Protein AF-A0A964Z7V0-F1 (afdb_monomer)

Foldseek 3Di:
DDDDDDDDDDDDDDPDDPPPDPPDPPDPFAWKDFPQWIWGQDPVRKIWIDGPVCCVVVVDTQIWHFDDDDPAWTWTARPVQQKIWIDGAFFIWIDRHPPGDTDTDGTIHTDDPPPPD

Structure (mmCIF, N/CA/C/O backbone):
data_AF-A0A964Z7V0-F1
#
_entry.id   AF-A0A964Z7V0-F1
#
loop_
_atom_site.group_PDB
_atom_site.id
_atom_site.type_symbol
_atom_site.label_atom_id
_atom_site.label_alt_id
_atom_site.label_comp_id
_atom_site.label_asym_id
_atom_site.label_entity_id
_atom_site.label_seq_id
_atom_site.pdbx_PDB_ins_code
_atom_site.Cartn_x
_atom_site.Cartn_y
_atom_site.Cartn_z
_atom_site.occupancy
_atom_site.B_iso_or_equiv
_atom_site.auth_seq_id
_atom_site.auth_comp_id
_atom_site.auth_asym_id
_atom_site.auth_atom_id
_atom_site.pdbx_PDB_model_num
ATOM 1 N N . MET A 1 1 ? -46.891 61.632 22.946 1.00 37.62 1 MET A N 1
ATOM 2 C CA . MET A 1 1 ? -46.901 60.562 21.916 1.00 37.62 1 MET A CA 1
ATOM 3 C C . MET A 1 1 ? -45.714 59.654 22.207 1.00 37.62 1 MET A C 1
ATOM 5 O O . MET A 1 1 ? -44.622 60.183 22.300 1.00 37.62 1 MET A O 1
ATOM 9 N N . ARG A 1 2 ? -45.959 58.442 22.738 1.00 44.91 2 ARG A N 1
ATOM 10 C CA . ARG A 1 2 ? -45.829 57.127 22.048 1.00 44.91 2 ARG A CA 1
ATOM 11 C C . ARG A 1 2 ? -44.360 56.858 21.645 1.00 44.91 2 ARG A C 1
ATOM 13 O O . ARG A 1 2 ? -43.813 57.664 20.919 1.00 44.91 2 ARG A O 1
ATOM 20 N N . LEU A 1 3 ? -43.668 55.792 22.053 1.00 41.31 3 LEU A N 1
ATOM 21 C CA . LEU A 1 3 ? -44.090 54.397 22.183 1.00 41.31 3 LEU A CA 1
ATOM 22 C C . LEU A 1 3 ? -43.063 53.615 23.040 1.00 41.31 3 LEU A C 1
ATOM 24 O O . LEU A 1 3 ? -41.860 53.816 22.901 1.00 41.31 3 LEU A O 1
ATOM 28 N N . VAL A 1 4 ? -43.555 52.703 23.879 1.00 54.09 4 VAL A N 1
ATOM 29 C CA . VAL A 1 4 ? -42.812 51.584 24.485 1.00 54.09 4 VAL A CA 1
ATOM 30 C C . VAL A 1 4 ? -42.617 50.507 23.419 1.00 54.09 4 VAL A C 1
ATOM 32 O O . VAL A 1 4 ? -43.605 50.166 22.774 1.00 54.09 4 VAL A O 1
ATOM 35 N N . VAL A 1 5 ? -41.423 49.916 23.284 1.00 48.72 5 VAL A N 1
ATOM 36 C CA . VAL A 1 5 ? -41.285 48.547 22.750 1.00 48.72 5 VAL A CA 1
ATOM 37 C C . VAL A 1 5 ? -40.170 47.805 23.489 1.00 48.72 5 VAL A C 1
ATOM 39 O O . VAL A 1 5 ? -38.985 48.060 23.294 1.00 48.72 5 VAL A O 1
ATOM 42 N N . CYS A 1 6 ? -40.593 46.870 24.339 1.00 50.72 6 CYS A N 1
ATOM 43 C CA . CYS A 1 6 ? -39.800 45.746 24.819 1.00 50.72 6 CYS A CA 1
ATOM 44 C C . CYS A 1 6 ? -39.440 44.836 23.640 1.00 50.72 6 CYS A C 1
ATOM 46 O O . CYS A 1 6 ? -40.332 44.456 22.881 1.00 50.72 6 CYS A O 1
ATOM 48 N N . VAL A 1 7 ? -38.187 44.394 23.540 1.00 50.16 7 VAL A N 1
ATOM 49 C CA . VAL A 1 7 ? -37.858 43.200 22.753 1.00 50.16 7 VAL A CA 1
ATOM 50 C C . VAL A 1 7 ? -37.314 42.146 23.702 1.00 50.16 7 VAL A C 1
ATOM 52 O O . VAL A 1 7 ? -36.265 42.298 24.322 1.0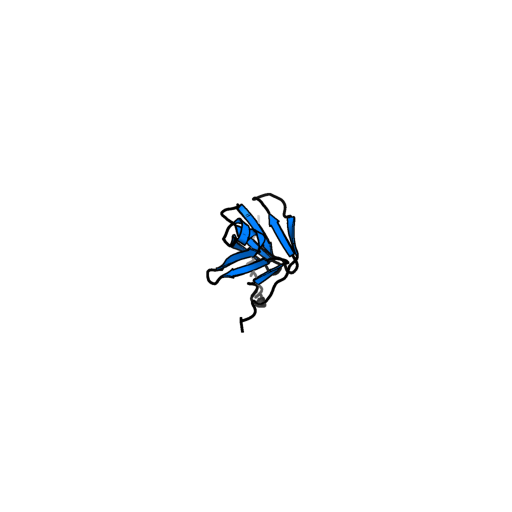0 50.16 7 VAL A O 1
ATOM 55 N N . VAL A 1 8 ? -38.128 41.107 23.841 1.00 49.44 8 VAL A N 1
ATOM 56 C CA . VAL A 1 8 ? -37.898 39.881 24.597 1.00 49.44 8 VAL A CA 1
ATOM 57 C C . VAL A 1 8 ? -36.748 39.115 23.945 1.00 49.44 8 VAL A C 1
ATOM 59 O O . VAL A 1 8 ? -36.803 38.803 22.757 1.00 49.44 8 VAL A O 1
ATOM 62 N N . ALA A 1 9 ? -35.713 38.799 24.720 1.00 52.09 9 ALA A N 1
ATOM 63 C CA . ALA A 1 9 ? -34.663 37.884 24.297 1.00 52.09 9 ALA A CA 1
ATOM 64 C C . ALA A 1 9 ? -35.226 36.453 24.273 1.00 52.09 9 ALA A C 1
ATOM 66 O O . ALA A 1 9 ? -35.518 35.875 25.320 1.00 52.09 9 ALA A O 1
ATOM 67 N N . LEU A 1 10 ? -35.404 35.886 23.077 1.00 48.34 10 LEU A N 1
ATOM 68 C CA . LEU A 1 10 ? -35.761 34.480 22.905 1.00 48.34 10 LEU A CA 1
ATOM 69 C C . LEU A 1 10 ? -34.481 33.635 23.007 1.00 48.34 10 LEU A C 1
ATOM 71 O O . LEU A 1 10 ? -33.663 33.615 22.089 1.00 48.34 10 LEU A O 1
ATOM 75 N N . ALA A 1 11 ? -34.293 32.947 24.131 1.00 53.62 11 ALA A N 1
ATOM 76 C CA . ALA A 1 11 ? -33.251 31.938 24.269 1.00 53.62 11 ALA A CA 1
ATOM 77 C C . ALA A 1 11 ? -33.695 30.650 23.551 1.00 53.62 11 ALA A C 1
ATOM 79 O O . ALA A 1 11 ? -34.560 29.923 24.036 1.00 53.62 11 ALA A O 1
ATOM 80 N N . LEU A 1 12 ? -33.113 30.370 22.383 1.00 52.34 12 LEU A N 1
ATOM 81 C CA . LEU A 1 12 ? -33.229 29.075 21.709 1.00 52.34 12 LEU A CA 1
ATOM 82 C C . LEU A 1 12 ? -32.349 28.055 22.443 1.00 52.34 12 LEU A C 1
ATOM 84 O O . LEU A 1 12 ? -31.127 28.062 22.307 1.00 52.34 12 LEU A O 1
ATOM 88 N N . ALA A 1 13 ? -32.968 27.174 23.227 1.00 57.44 13 ALA A N 1
ATOM 89 C CA . ALA A 1 13 ? -32.300 2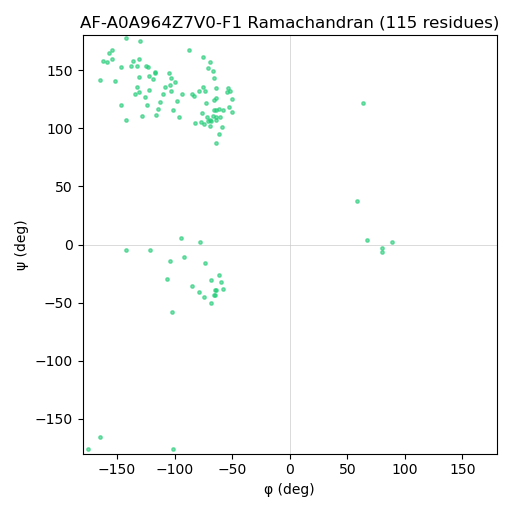5.994 23.762 1.00 57.44 13 ALA A CA 1
ATOM 90 C C . ALA A 1 13 ? -32.053 25.000 22.614 1.00 57.44 13 ALA A C 1
ATOM 92 O O . ALA A 1 13 ? -32.982 24.367 22.113 1.00 57.44 13 ALA A O 1
ATOM 93 N N . ALA A 1 14 ? -30.800 24.881 22.173 1.00 57.09 14 ALA A N 1
ATOM 94 C CA . ALA A 1 14 ? -30.393 23.851 21.228 1.00 57.09 14 ALA A CA 1
ATOM 95 C C . ALA A 1 14 ? -30.447 22.481 21.924 1.00 57.09 14 ALA A C 1
ATOM 97 O O . ALA A 1 14 ? -29.619 22.169 22.779 1.00 57.09 14 ALA A O 1
ATOM 98 N N . VAL A 1 15 ? -31.438 21.663 21.570 1.00 57.69 15 VAL A N 1
ATOM 99 C CA . VAL A 1 15 ? -31.478 20.244 21.936 1.00 57.69 15 VAL A CA 1
ATOM 100 C C . VAL A 1 15 ? -30.357 19.555 21.164 1.00 57.69 15 VAL A C 1
ATOM 102 O O . VAL A 1 15 ? -30.453 19.394 19.950 1.00 57.69 15 VAL A O 1
ATOM 105 N N . VAL A 1 16 ? -29.269 19.193 21.845 1.00 62.56 16 VAL A N 1
ATOM 106 C CA . VAL A 1 16 ? -28.186 18.407 21.242 1.00 62.56 16 VAL A CA 1
ATOM 107 C C . VAL A 1 16 ? -28.663 16.954 21.156 1.00 62.56 16 VAL A C 1
ATOM 109 O O . VAL A 1 16 ? -28.866 16.332 22.201 1.00 62.56 16 VAL A O 1
ATOM 112 N N . PRO A 1 17 ? -28.872 16.383 19.957 1.00 62.19 17 PRO A N 1
ATOM 113 C CA . PRO A 1 17 ? -29.213 14.974 19.835 1.00 62.19 17 PRO A CA 1
ATOM 114 C C . PRO A 1 17 ? -28.041 14.125 20.340 1.00 62.19 17 PRO A C 1
ATOM 116 O O . PRO A 1 17 ? -26.952 14.140 19.757 1.00 62.19 17 PRO A O 1
ATOM 119 N N . MET A 1 18 ? -28.274 13.374 21.422 1.00 55.41 18 MET A N 1
ATOM 120 C CA . MET A 1 18 ? -27.399 12.285 21.853 1.00 55.41 18 MET A CA 1
ATOM 121 C C . MET A 1 18 ? -27.368 11.233 20.743 1.00 55.41 18 MET A C 1
ATOM 123 O O . MET A 1 18 ? -28.243 10.375 20.647 1.00 55.41 18 MET A O 1
ATOM 127 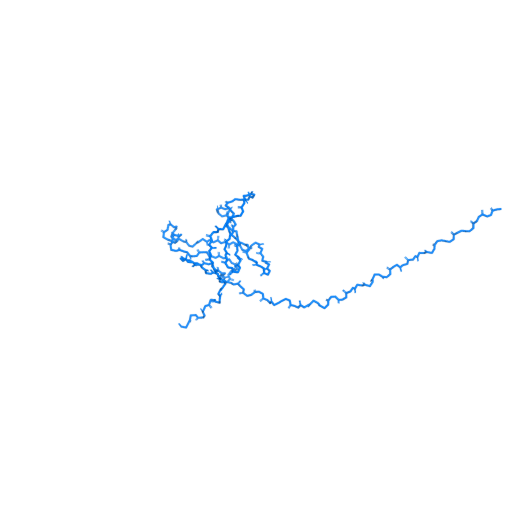N N . HIS A 1 19 ? -26.363 11.320 19.876 1.00 60.94 19 HIS A N 1
ATOM 128 C CA . HIS A 1 19 ? -26.042 10.245 18.956 1.00 60.94 19 HIS A CA 1
ATOM 129 C C . HIS A 1 19 ? -25.484 9.102 19.800 1.00 60.94 19 HIS A C 1
ATOM 131 O O . HIS A 1 19 ? -24.332 9.144 20.231 1.00 60.94 19 HIS A O 1
ATOM 137 N N . ILE A 1 20 ? -26.312 8.087 20.053 1.00 60.94 20 ILE A N 1
ATOM 138 C CA . ILE A 1 20 ? -25.832 6.760 20.435 1.00 60.94 20 ILE A CA 1
ATOM 139 C C . ILE A 1 20 ? -25.057 6.263 19.213 1.00 60.94 20 ILE A C 1
ATOM 141 O O . ILE A 1 20 ? -25.624 5.695 18.283 1.00 60.94 20 ILE A O 1
ATOM 145 N N . GLY A 1 21 ? -23.773 6.612 19.154 1.00 57.50 21 GLY A N 1
ATOM 146 C CA . GLY A 1 21 ? -22.882 6.178 18.095 1.00 57.50 21 GLY A CA 1
ATOM 147 C C . GLY A 1 21 ? -22.758 4.670 18.189 1.00 57.50 21 GLY A C 1
ATOM 148 O O . GLY A 1 21 ? -22.161 4.162 19.137 1.00 57.50 21 GLY A O 1
ATOM 149 N N . ALA A 1 22 ? -23.340 3.953 17.228 1.00 63.31 22 ALA A N 1
ATOM 150 C CA . ALA A 1 22 ? -22.973 2.570 16.997 1.00 63.31 22 ALA A CA 1
ATOM 151 C C . ALA A 1 22 ? -21.449 2.540 16.833 1.00 63.31 22 ALA A C 1
ATOM 153 O O . ALA A 1 22 ? -20.897 3.222 15.967 1.00 63.31 22 ALA A O 1
ATOM 154 N N . GLN A 1 23 ? -20.768 1.823 17.726 1.00 59.00 23 GLN A N 1
ATOM 155 C CA . GLN A 1 23 ? -19.334 1.626 17.622 1.00 59.00 23 GLN A CA 1
ATOM 156 C C . GLN A 1 23 ? -19.097 0.840 16.335 1.00 59.00 23 GLN A C 1
ATOM 158 O O . GLN A 1 23 ? -19.460 -0.332 16.237 1.00 59.00 23 GLN A O 1
ATOM 163 N N . GLU A 1 24 ? -18.564 1.521 15.324 1.00 67.00 24 GLU A N 1
ATOM 164 C CA . GLU A 1 24 ? -18.171 0.886 14.074 1.00 67.00 24 GLU A CA 1
ATOM 165 C C . GLU A 1 24 ? -17.231 -0.281 14.392 1.00 67.00 24 GLU A C 1
ATOM 167 O O . GLU A 1 24 ? -16.344 -0.123 15.243 1.00 67.00 24 GLU A O 1
ATOM 172 N N . PRO A 1 25 ? -17.427 -1.457 13.767 1.00 74.06 25 PRO A N 1
ATOM 173 C CA . PRO A 1 25 ? -16.559 -2.595 14.006 1.00 74.06 25 PRO A CA 1
ATOM 174 C C . PRO A 1 25 ? -15.111 -2.177 13.758 1.00 74.06 25 PRO A C 1
ATOM 176 O O . PRO A 1 25 ? -14.794 -1.551 12.744 1.00 74.06 25 PRO A O 1
ATOM 179 N N . THR A 1 26 ? -14.238 -2.499 14.714 1.00 82.25 26 THR A N 1
ATOM 180 C CA . THR A 1 26 ? -12.816 -2.180 14.618 1.00 82.25 26 THR A CA 1
ATOM 181 C C . THR A 1 26 ? -12.252 -2.824 13.358 1.00 82.25 26 THR A C 1
ATOM 183 O O . THR A 1 26 ? -12.226 -4.045 13.237 1.00 82.25 26 THR A O 1
ATOM 186 N N . ASP A 1 27 ? -11.802 -1.999 12.418 1.00 89.25 27 ASP A N 1
ATOM 187 C CA . ASP A 1 27 ? -11.175 -2.458 11.186 1.00 89.25 27 ASP A CA 1
ATOM 188 C C . ASP A 1 27 ? -9.830 -3.144 11.488 1.00 89.25 27 ASP A C 1
ATOM 190 O O . ASP A 1 27 ? -8.854 -2.500 11.875 1.00 89.25 27 ASP A O 1
ATOM 194 N N . THR A 1 28 ? -9.781 -4.463 11.297 1.00 92.94 28 THR A N 1
ATOM 195 C CA . THR A 1 28 ? -8.613 -5.318 11.566 1.00 92.94 28 THR A CA 1
ATOM 196 C C . THR A 1 28 ? -7.731 -5.556 10.336 1.00 92.94 28 THR A C 1
ATOM 198 O O . THR A 1 28 ? -6.761 -6.321 10.403 1.00 92.94 28 THR A O 1
ATOM 201 N N . ARG A 1 29 ? -8.018 -4.896 9.204 1.00 95.75 29 ARG A N 1
ATOM 202 C CA . ARG A 1 29 ? -7.275 -5.083 7.952 1.00 95.75 29 ARG A CA 1
ATOM 203 C C . ARG A 1 29 ? -5.808 -4.696 8.120 1.00 95.75 29 ARG A C 1
ATOM 205 O O . ARG A 1 29 ? -5.464 -3.536 8.386 1.00 95.75 29 ARG A O 1
ATOM 212 N N . SER A 1 30 ? -4.956 -5.701 7.951 1.00 96.81 30 SER A N 1
ATOM 213 C CA . SER A 1 30 ? -3.505 -5.640 8.162 1.00 96.81 30 SER A CA 1
ATOM 214 C C . SER A 1 30 ? -2.708 -6.452 7.135 1.00 96.81 30 SER A C 1
ATOM 216 O O . SER A 1 30 ? -1.481 -6.381 7.141 1.00 96.81 30 SER A O 1
ATOM 218 N N . TYR A 1 31 ? -3.378 -7.187 6.241 1.00 96.94 31 TYR A N 1
ATOM 219 C CA . TYR A 1 31 ? -2.740 -8.024 5.229 1.00 96.94 31 TYR A CA 1
ATOM 220 C C . TYR A 1 31 ? -3.575 -8.048 3.940 1.00 96.94 31 TYR A C 1
ATOM 222 O O . TYR A 1 31 ? -4.747 -8.426 3.956 1.00 96.94 31 TYR A O 1
ATOM 230 N N . TRP A 1 32 ? -2.984 -7.609 2.829 1.00 97.88 32 TRP A N 1
ATOM 231 C CA . TRP A 1 32 ? -3.618 -7.533 1.511 1.00 97.88 32 TRP A CA 1
ATOM 232 C C . TRP A 1 32 ? -2.776 -8.281 0.489 1.00 97.88 32 TRP A C 1
ATOM 234 O O . TRP A 1 32 ? -1.583 -8.019 0.365 1.00 97.88 32 TRP A O 1
ATOM 244 N N . VAL A 1 33 ? -3.370 -9.205 -0.254 1.00 97.00 33 VAL A N 1
ATOM 245 C CA . VAL A 1 33 ? -2.639 -10.086 -1.173 1.00 97.00 33 VAL A CA 1
ATOM 246 C C . VAL A 1 33 ? -3.069 -9.866 -2.609 1.00 97.00 33 VAL A C 1
ATOM 248 O O . VAL A 1 33 ? -4.238 -9.603 -2.874 1.00 97.00 33 VAL A O 1
ATOM 251 N N . TYR A 1 34 ? -2.141 -10.044 -3.538 1.00 96.50 34 TYR A N 1
ATOM 252 C CA . TYR A 1 34 ? -2.397 -10.037 -4.972 1.00 96.50 34 TYR A CA 1
ATOM 253 C C . TYR A 1 34 ? -1.523 -11.089 -5.663 1.00 96.50 34 TYR A C 1
ATOM 255 O O . TYR A 1 34 ? -0.744 -11.799 -5.025 1.00 96.50 34 TYR A O 1
ATOM 263 N N . GLU A 1 35 ? -1.671 -11.235 -6.975 1.00 94.19 35 GLU A N 1
ATOM 264 C CA . GLU A 1 35 ? -0.844 -12.167 -7.739 1.00 94.19 35 GLU A CA 1
ATOM 265 C C . GLU A 1 35 ? 0.628 -11.721 -7.749 1.00 94.19 35 GLU A C 1
ATOM 267 O O . GLU A 1 35 ? 0.973 -10.665 -8.273 1.00 94.19 35 GLU A O 1
ATOM 272 N N . GLY A 1 36 ? 1.506 -12.532 -7.153 1.00 92.06 36 GLY A N 1
ATOM 273 C CA . GLY A 1 36 ? 2.950 -12.278 -7.118 1.00 92.06 36 GLY A CA 1
ATOM 274 C C . GLY A 1 36 ? 3.446 -11.435 -5.938 1.00 92.06 36 GLY A C 1
ATOM 275 O O . GLY A 1 36 ? 4.653 -11.187 -5.849 1.00 92.06 36 GLY A O 1
ATOM 276 N N . GLY A 1 37 ? 2.571 -11.024 -5.012 1.00 94.62 37 GLY A N 1
ATOM 277 C CA . GLY A 1 37 ? 2.988 -10.254 -3.842 1.00 94.62 37 GLY A CA 1
ATOM 278 C C . GLY A 1 37 ? 1.897 -9.959 -2.816 1.00 94.62 37 GLY A C 1
ATOM 279 O O . GLY A 1 37 ? 0.758 -10.417 -2.907 1.00 94.62 37 GLY A O 1
ATOM 280 N N . TRP A 1 38 ? 2.271 -9.192 -1.796 1.00 95.75 38 TRP A N 1
ATOM 281 C CA . TRP A 1 38 ? 1.369 -8.769 -0.728 1.00 95.75 38 TRP A CA 1
ATOM 282 C C . TRP A 1 38 ? 1.825 -7.470 -0.064 1.00 95.75 38 TRP A C 1
ATOM 284 O O . TRP A 1 38 ? 3.001 -7.112 -0.109 1.00 95.75 38 TRP A O 1
ATOM 294 N N . PHE A 1 39 ? 0.882 -6.799 0.601 1.00 97.19 39 PHE A N 1
ATOM 295 C CA . PHE A 1 39 ? 1.105 -5.706 1.541 1.00 97.19 39 PHE A CA 1
ATOM 296 C C . PHE A 1 39 ? 0.773 -6.169 2.964 1.00 97.19 39 PHE A C 1
ATOM 298 O O . PHE A 1 39 ? -0.313 -6.701 3.192 1.00 97.19 39 PHE A O 1
ATOM 305 N N . ALA A 1 40 ? 1.668 -5.952 3.930 1.00 96.38 40 ALA A N 1
ATOM 306 C CA . ALA A 1 40 ? 1.397 -6.246 5.339 1.00 96.38 40 ALA A CA 1
ATOM 307 C C . ALA A 1 40 ? 1.759 -5.082 6.247 1.00 96.38 40 ALA A C 1
ATOM 309 O O . ALA A 1 40 ? 2.772 -4.406 6.046 1.00 96.38 40 ALA A O 1
ATOM 310 N N . LYS A 1 41 ? 0.952 -4.910 7.290 1.00 96.25 41 LYS A N 1
ATOM 311 C CA . LYS A 1 41 ? 1.233 -4.010 8.398 1.00 96.25 41 LYS A CA 1
ATOM 312 C C . LYS A 1 41 ? 2.143 -4.706 9.405 1.00 96.25 41 LYS A C 1
ATOM 314 O O . LYS A 1 41 ? 1.864 -5.806 9.870 1.00 96.25 41 LYS A O 1
ATOM 319 N N . SER A 1 42 ? 3.233 -4.045 9.752 1.00 93.69 42 SER A N 1
ATOM 320 C CA . SER A 1 42 ? 4.166 -4.463 10.792 1.00 93.69 42 SER A CA 1
ATOM 321 C C . SER A 1 42 ? 3.728 -3.941 12.165 1.00 93.69 42 SER A C 1
ATOM 323 O O . SER A 1 42 ? 2.873 -3.061 12.282 1.00 93.69 42 SER A O 1
ATOM 325 N N . LYS A 1 43 ? 4.349 -4.467 13.227 1.00 91.75 43 LYS A N 1
ATOM 326 C CA . LYS A 1 43 ? 4.092 -4.071 14.622 1.00 91.75 43 LYS A CA 1
ATOM 327 C C . LYS A 1 43 ? 4.414 -2.600 14.904 1.00 91.75 43 LYS A C 1
ATOM 329 O O . LYS A 1 43 ? 3.808 -2.011 15.789 1.00 91.75 43 LYS A O 1
ATOM 334 N N . ASP A 1 44 ? 5.334 -2.005 14.144 1.00 91.94 44 ASP A N 1
ATOM 335 C CA . ASP A 1 44 ? 5.674 -0.575 14.210 1.00 91.94 44 ASP A CA 1
ATOM 336 C C . ASP A 1 44 ? 4.644 0.327 13.501 1.00 91.94 44 ASP A C 1
ATOM 338 O O . ASP A 1 44 ? 4.835 1.537 13.420 1.00 91.94 44 ASP A O 1
ATOM 342 N N . GLY A 1 45 ? 3.567 -0.247 12.953 1.00 92.00 45 GLY A N 1
ATOM 343 C CA . GLY A 1 45 ? 2.533 0.468 12.206 1.00 92.00 45 GLY A CA 1
ATOM 344 C C . GLY A 1 45 ? 2.900 0.775 10.752 1.00 92.00 45 GLY A C 1
ATOM 345 O O . GLY A 1 45 ? 2.036 1.233 10.002 1.00 92.00 45 GLY A O 1
ATOM 346 N N . SER A 1 46 ? 4.139 0.495 10.335 1.00 94.88 46 SER A N 1
ATOM 347 C CA . SER A 1 46 ? 4.570 0.629 8.942 1.00 94.88 46 SER A CA 1
ATOM 348 C C . SER A 1 46 ? 3.948 -0.456 8.068 1.00 94.88 46 SER A C 1
ATOM 350 O O . SER A 1 46 ? 3.700 -1.570 8.528 1.00 94.88 46 SER A O 1
ATOM 352 N N . TRP A 1 47 ? 3.771 -0.157 6.786 1.00 97.69 47 TRP A N 1
ATOM 353 C CA . TRP A 1 47 ? 3.360 -1.129 5.778 1.00 97.69 47 TRP A CA 1
ATOM 354 C C . TRP A 1 47 ? 4.531 -1.523 4.889 1.00 97.69 47 TRP A C 1
ATOM 356 O O . TRP A 1 47 ? 5.410 -0.707 4.611 1.00 97.69 47 TRP A O 1
ATOM 366 N N . TYR A 1 48 ? 4.526 -2.766 4.422 1.00 95.62 48 TYR A N 1
ATOM 367 C CA . TYR A 1 48 ? 5.542 -3.282 3.516 1.00 95.62 48 TYR A CA 1
ATOM 368 C C . TYR A 1 48 ? 4.900 -4.012 2.356 1.00 95.62 48 TYR A C 1
ATOM 370 O O . TYR A 1 48 ? 4.005 -4.823 2.577 1.00 95.62 48 TYR A O 1
ATOM 378 N N . GLU A 1 49 ? 5.389 -3.750 1.150 1.00 95.25 49 GLU A N 1
ATOM 379 C CA . GLU A 1 49 ? 5.102 -4.564 -0.025 1.00 95.25 49 GLU A CA 1
ATOM 380 C C . GLU A 1 49 ? 6.253 -5.540 -0.248 1.00 95.25 49 GLU A C 1
ATOM 382 O O . GLU A 1 49 ? 7.410 -5.131 -0.416 1.00 95.25 49 GLU A O 1
ATOM 387 N N . LEU A 1 50 ? 5.922 -6.827 -0.284 1.00 92.12 50 LEU A N 1
ATOM 388 C CA . LEU A 1 50 ? 6.826 -7.868 -0.738 1.00 92.12 50 LEU A CA 1
ATOM 389 C C . LEU A 1 50 ? 6.256 -8.482 -2.011 1.00 92.12 50 LEU A C 1
ATOM 391 O O . LEU A 1 50 ? 5.192 -9.095 -1.994 1.00 92.12 50 LEU A O 1
ATOM 395 N N . ASN A 1 51 ? 6.984 -8.331 -3.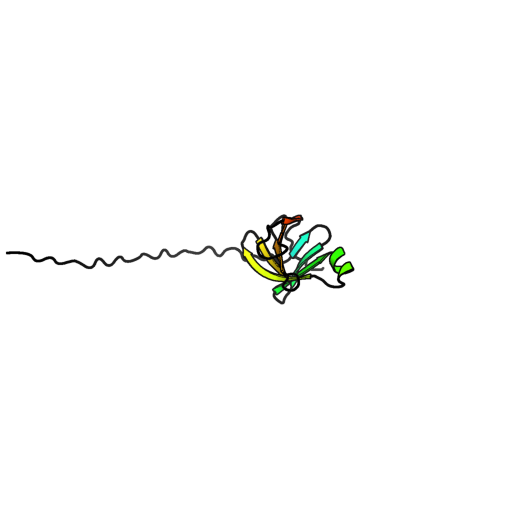111 1.00 90.12 51 ASN A N 1
ATOM 396 C CA . ASN A 1 51 ? 6.704 -9.038 -4.351 1.00 90.12 51 ASN A CA 1
ATOM 397 C C . ASN A 1 51 ? 8.018 -9.533 -4.964 1.00 90.12 51 ASN A C 1
ATOM 399 O O . ASN A 1 51 ? 9.090 -8.977 -4.699 1.00 90.12 51 ASN A O 1
ATOM 403 N N . GLU A 1 52 ? 7.943 -10.611 -5.741 1.00 80.31 52 GLU A N 1
ATOM 404 C CA . GLU A 1 52 ? 9.129 -11.296 -6.271 1.00 80.31 52 GLU A CA 1
ATOM 405 C C . GLU A 1 52 ? 10.003 -10.356 -7.117 1.00 80.31 52 GLU A C 1
ATOM 407 O O . GLU A 1 52 ? 11.231 -10.380 -7.023 1.00 80.31 52 GLU A O 1
ATOM 412 N N . LEU A 1 53 ? 9.374 -9.478 -7.902 1.00 77.31 53 LEU A N 1
ATOM 413 C CA . LEU A 1 53 ? 10.059 -8.542 -8.794 1.00 77.31 53 LEU A CA 1
ATOM 414 C C . LEU A 1 53 ? 10.827 -7.460 -8.030 1.00 77.31 53 LEU A C 1
ATOM 416 O O . LEU A 1 53 ? 12.003 -7.229 -8.303 1.00 77.31 53 LEU A O 1
ATOM 420 N N . THR A 1 54 ? 10.181 -6.797 -7.079 1.00 73.50 54 THR A N 1
ATOM 421 C CA . THR A 1 54 ? 10.739 -5.734 -6.241 1.00 73.50 54 THR A CA 1
ATOM 422 C C . THR A 1 54 ? 11.824 -6.297 -5.341 1.00 73.50 54 THR A C 1
ATOM 424 O O . THR A 1 54 ? 12.900 -5.710 -5.263 1.00 73.50 54 THR A O 1
ATOM 427 N N . TYR A 1 55 ? 11.605 -7.466 -4.731 1.00 76.50 55 TYR A N 1
ATOM 428 C CA . TYR A 1 55 ? 12.622 -8.092 -3.891 1.00 76.50 55 TYR A CA 1
ATOM 429 C C . TYR A 1 55 ? 13.858 -8.493 -4.705 1.00 76.50 55 TYR A C 1
ATOM 431 O O . TYR A 1 55 ? 14.975 -8.188 -4.300 1.00 76.50 55 TYR A O 1
ATOM 439 N N . ARG A 1 56 ? 13.685 -9.083 -5.898 1.00 70.44 56 ARG A N 1
ATOM 440 C CA . ARG A 1 56 ? 14.816 -9.404 -6.788 1.00 70.44 56 ARG A CA 1
ATOM 441 C C . ARG A 1 56 ? 15.550 -8.168 -7.303 1.00 70.44 56 ARG A C 1
ATOM 443 O O . ARG A 1 56 ? 16.769 -8.202 -7.416 1.00 70.44 56 ARG A O 1
ATOM 450 N N . LYS A 1 57 ? 14.831 -7.091 -7.637 1.00 75.94 57 LYS A N 1
ATOM 451 C CA . LYS A 1 57 ? 15.426 -5.872 -8.212 1.00 75.94 57 LYS A CA 1
ATOM 452 C C . LYS A 1 57 ? 16.096 -4.980 -7.171 1.00 75.94 57 LYS A C 1
ATOM 454 O O . LYS A 1 57 ? 17.136 -4.401 -7.458 1.00 75.94 57 LYS A O 1
ATOM 459 N N . LEU A 1 58 ? 15.482 -4.828 -5.999 1.00 75.94 58 LEU A N 1
ATOM 460 C CA . LEU A 1 58 ? 15.923 -3.878 -4.974 1.00 75.94 58 LEU A CA 1
ATOM 461 C C . LEU A 1 58 ? 16.643 -4.552 -3.803 1.00 75.94 58 LEU A C 1
ATOM 463 O O . LEU A 1 58 ? 17.236 -3.854 -2.985 1.00 75.94 58 LEU A O 1
ATOM 467 N N . GLY A 1 59 ? 16.552 -5.879 -3.670 1.00 81.81 59 GLY A N 1
ATOM 468 C CA . GLY A 1 59 ? 17.075 -6.624 -2.519 1.00 81.81 59 GLY A CA 1
ATOM 469 C C . GLY A 1 59 ? 16.347 -6.332 -1.200 1.00 81.81 59 GLY A C 1
ATOM 470 O O . GLY A 1 59 ? 16.760 -6.818 -0.150 1.00 81.81 59 GLY A O 1
ATOM 471 N N . LYS A 1 60 ? 15.283 -5.519 -1.225 1.00 86.56 60 LYS A N 1
ATOM 472 C CA . LYS A 1 60 ? 14.521 -5.089 -0.047 1.00 86.56 60 LYS A CA 1
ATOM 473 C C . LYS A 1 60 ? 13.038 -4.918 -0.378 1.00 86.56 60 LYS A C 1
ATOM 475 O O . LYS A 1 60 ? 12.680 -4.615 -1.515 1.00 86.56 60 LYS A O 1
ATOM 480 N N . ALA A 1 61 ? 12.188 -5.088 0.632 1.00 90.12 61 ALA A N 1
ATOM 481 C CA . ALA A 1 61 ? 10.770 -4.749 0.548 1.00 90.12 61 ALA A CA 1
ATOM 482 C C . ALA A 1 61 ? 10.579 -3.229 0.415 1.00 90.12 61 ALA A C 1
ATOM 484 O O . ALA A 1 61 ? 11.366 -2.444 0.955 1.00 90.12 61 ALA A O 1
ATOM 485 N N . SER A 1 62 ? 9.515 -2.807 -0.267 1.00 93.06 62 SER A N 1
ATOM 486 C CA . SER A 1 62 ? 9.123 -1.395 -0.293 1.00 93.06 62 SER A CA 1
ATOM 487 C C . SER A 1 62 ? 8.390 -1.037 0.995 1.00 93.06 62 SER A C 1
ATOM 489 O O . SER A 1 62 ? 7.493 -1.767 1.408 1.00 93.06 62 SER A O 1
ATOM 491 N N . LYS A 1 63 ? 8.767 0.077 1.631 1.00 95.19 63 LYS A N 1
ATOM 492 C CA . LYS A 1 63 ? 8.188 0.538 2.899 1.00 95.19 63 LYS A CA 1
ATOM 493 C C . LYS A 1 63 ? 7.233 1.703 2.660 1.00 95.19 63 LYS A C 1
ATOM 495 O O . LYS A 1 63 ? 7.564 2.644 1.947 1.00 95.19 63 LYS A O 1
ATOM 500 N N . PHE A 1 64 ? 6.090 1.672 3.333 1.00 97.56 64 PHE A N 1
ATOM 501 C CA . PHE A 1 64 ? 5.054 2.688 3.247 1.00 97.56 64 PHE A CA 1
ATOM 502 C C . PHE A 1 64 ? 4.577 3.113 4.637 1.00 97.56 64 PHE A C 1
ATOM 504 O O . PHE A 1 64 ? 4.611 2.343 5.601 1.00 97.56 64 PHE A O 1
ATOM 511 N N . LYS A 1 65 ? 4.085 4.346 4.730 1.00 97.56 65 LYS A N 1
ATOM 512 C CA . LYS A 1 65 ? 3.320 4.850 5.874 1.00 97.56 65 LYS A CA 1
ATOM 513 C C . LYS A 1 65 ? 1.836 4.798 5.547 1.00 97.56 65 LYS A C 1
ATOM 515 O O . LYS A 1 65 ? 1.450 5.140 4.436 1.00 97.56 65 LYS A O 1
ATOM 520 N N . GLU A 1 66 ? 1.012 4.420 6.515 1.00 97.75 66 GLU A N 1
ATOM 521 C CA . GLU A 1 66 ? -0.438 4.591 6.405 1.00 97.75 66 GLU A CA 1
ATOM 522 C C . GLU A 1 66 ? -0.772 6.077 6.564 1.00 97.75 66 GLU A C 1
ATOM 524 O O . GLU A 1 66 ? -0.402 6.682 7.571 1.00 97.75 66 GLU A O 1
ATOM 529 N N . VAL A 1 67 ? -1.429 6.673 5.568 1.00 97.44 67 VAL A N 1
ATOM 530 C CA . VAL A 1 67 ? -1.794 8.102 5.592 1.00 97.44 67 VAL A CA 1
ATOM 531 C C . VAL A 1 67 ? -3.281 8.317 5.827 1.00 97.44 67 VAL A C 1
ATOM 533 O O . VAL A 1 67 ? -3.672 9.318 6.424 1.00 97.44 67 VAL A O 1
ATOM 536 N N . LYS A 1 68 ? -4.119 7.377 5.385 1.00 96.69 68 LYS A N 1
ATOM 537 C CA . LYS A 1 68 ?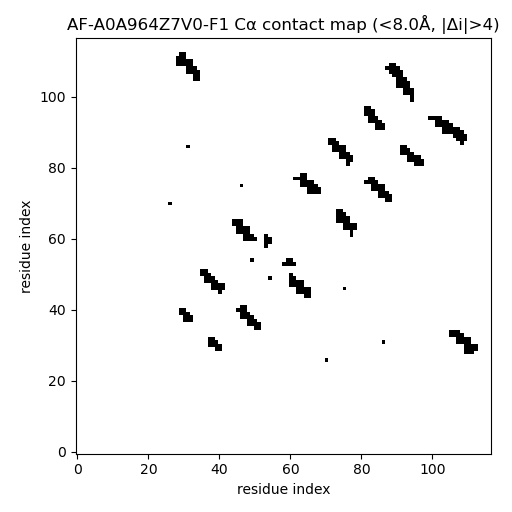 -5.567 7.446 5.558 1.00 96.69 68 LYS A CA 1
ATOM 538 C C . LYS A 1 68 ? -6.154 6.045 5.617 1.00 96.69 68 LYS A C 1
ATOM 540 O O . LYS A 1 68 ? -5.768 5.173 4.847 1.00 96.69 68 LYS A O 1
ATOM 545 N N . ARG A 1 69 ? -7.133 5.858 6.497 1.00 97.00 69 ARG A N 1
ATOM 546 C CA . ARG A 1 69 ? -7.942 4.643 6.589 1.00 97.00 69 ARG A CA 1
ATOM 547 C C . ARG A 1 69 ? -9.410 5.027 6.622 1.00 97.00 69 ARG A C 1
ATOM 549 O O . ARG A 1 69 ? -9.809 5.909 7.379 1.00 97.00 69 ARG A O 1
ATOM 556 N N . THR A 1 70 ? -10.201 4.367 5.794 1.00 96.06 70 THR A N 1
ATOM 557 C CA . THR A 1 70 ? -11.664 4.456 5.774 1.00 96.06 70 THR A CA 1
ATOM 558 C C . THR A 1 70 ? -12.232 3.044 5.781 1.00 96.06 70 THR A C 1
ATOM 560 O O . THR A 1 70 ? -11.480 2.080 5.684 1.00 96.06 70 THR A O 1
ATOM 563 N N . LYS A 1 71 ? -13.556 2.885 5.857 1.00 95.00 71 LYS A N 1
ATOM 564 C CA . LYS A 1 71 ? -14.180 1.558 5.722 1.00 95.00 71 LYS A CA 1
ATOM 565 C C . LYS A 1 71 ? -13.875 0.905 4.369 1.00 95.00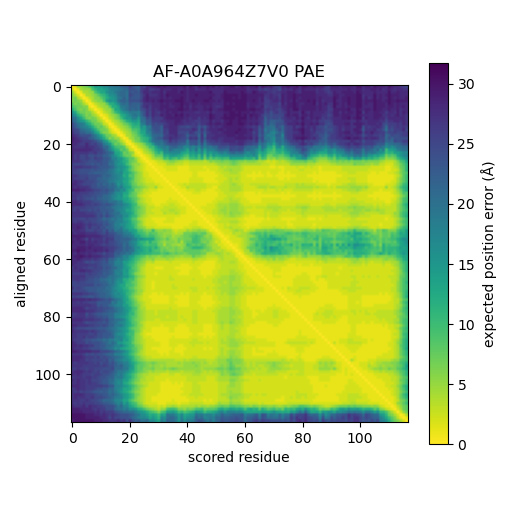 71 LYS A C 1
ATOM 567 O O . LYS A 1 71 ? -13.720 -0.305 4.283 1.00 95.00 71 LYS A O 1
ATOM 572 N N . GLU A 1 72 ? -13.736 1.716 3.328 1.00 96.88 72 GLU A N 1
ATOM 573 C CA . GLU A 1 72 ? -13.573 1.261 1.945 1.00 96.88 72 GLU A CA 1
ATOM 574 C C . GLU A 1 72 ? -12.117 0.943 1.610 1.00 96.88 72 GLU A C 1
ATOM 576 O O . GLU A 1 72 ? -11.853 -0.005 0.874 1.00 96.88 72 GLU A O 1
ATOM 581 N N . SER A 1 73 ? -11.163 1.704 2.158 1.00 97.88 73 SER A N 1
ATOM 582 C CA . SER A 1 73 ? -9.773 1.591 1.728 1.00 97.88 73 SER A CA 1
ATOM 583 C C . SER A 1 73 ? -8.731 2.007 2.762 1.00 97.88 73 SER A C 1
ATOM 585 O O . SER A 1 73 ? -9.022 2.623 3.793 1.00 97.88 73 SER A O 1
ATOM 587 N N . ILE A 1 74 ? -7.481 1.659 2.455 1.00 98.44 74 ILE A N 1
ATOM 588 C CA . ILE A 1 74 ? -6.285 2.106 3.168 1.00 98.44 74 ILE A CA 1
ATOM 589 C C . ILE A 1 74 ? -5.346 2.772 2.165 1.00 98.44 74 ILE A C 1
ATOM 591 O O . ILE A 1 74 ? -4.894 2.134 1.217 1.00 98.44 74 ILE A O 1
ATOM 595 N N . GLU A 1 75 ? -5.028 4.044 2.389 1.00 98.19 75 GLU A N 1
ATOM 596 C CA . GLU A 1 75 ? -4.034 4.780 1.614 1.00 98.19 75 GLU A CA 1
ATOM 597 C C . GLU A 1 75 ? -2.667 4.696 2.299 1.00 98.19 75 GLU A C 1
ATOM 599 O O . GLU A 1 75 ? -2.507 4.977 3.493 1.00 98.19 75 GLU A O 1
ATOM 604 N N . LEU A 1 76 ? -1.676 4.320 1.505 1.00 98.56 76 LEU A N 1
ATOM 605 C CA . LEU A 1 76 ? -0.284 4.134 1.857 1.00 98.56 76 LEU A CA 1
ATOM 606 C C . LEU A 1 76 ? 0.575 5.126 1.074 1.00 98.56 76 LEU A C 1
ATOM 608 O O . LEU A 1 76 ? 0.270 5.455 -0.072 1.00 98.56 76 LEU A O 1
ATOM 612 N N . TYR A 1 77 ? 1.679 5.569 1.664 1.00 97.56 77 TYR A N 1
ATOM 613 C CA . TYR A 1 77 ? 2.602 6.501 1.030 1.00 97.56 77 TYR A CA 1
ATOM 614 C C . TYR A 1 77 ? 4.057 6.076 1.198 1.00 97.56 77 TYR A C 1
ATOM 616 O O . TYR A 1 77 ? 4.519 5.809 2.310 1.00 97.56 77 TYR A O 1
ATOM 624 N N . ASP A 1 78 ? 4.773 6.040 0.079 1.00 95.69 78 ASP A N 1
ATOM 625 C CA . ASP A 1 78 ? 6.214 5.845 0.013 1.00 95.69 78 ASP A CA 1
ATOM 626 C C . ASP A 1 78 ? 6.906 7.211 -0.082 1.00 95.69 78 ASP A C 1
ATOM 628 O O . ASP A 1 78 ? 6.836 7.902 -1.102 1.00 95.69 78 ASP A O 1
ATOM 632 N N . GLU A 1 79 ? 7.587 7.598 0.995 1.00 94.12 79 GLU A N 1
ATOM 633 C CA . GLU A 1 79 ? 8.277 8.885 1.097 1.00 94.12 79 GLU A CA 1
ATOM 634 C C . GLU A 1 79 ? 9.493 8.989 0.163 1.00 94.12 79 GLU A C 1
ATOM 636 O O . GLU A 1 79 ? 9.824 10.090 -0.277 1.00 94.12 79 GLU A O 1
ATOM 641 N N . GLU A 1 80 ? 10.167 7.876 -0.130 1.00 91.44 80 GLU A N 1
ATOM 642 C CA . GLU A 1 80 ? 11.383 7.844 -0.951 1.00 91.44 80 GLU A CA 1
ATOM 643 C C . GLU A 1 80 ? 11.021 8.045 -2.425 1.00 91.44 80 GLU A C 1
ATOM 645 O O . GLU A 1 80 ? 11.620 8.872 -3.112 1.00 91.44 80 GLU A O 1
ATOM 650 N N . ARG A 1 81 ? 9.980 7.345 -2.892 1.00 92.31 81 ARG A N 1
ATOM 651 C CA . ARG A 1 81 ? 9.531 7.385 -4.294 1.00 92.31 81 ARG A CA 1
ATOM 652 C C . ARG A 1 81 ? 8.457 8.435 -4.576 1.00 92.31 81 ARG A C 1
ATOM 654 O O . ARG A 1 81 ? 8.162 8.683 -5.740 1.00 92.31 81 ARG A O 1
ATOM 661 N N . LYS A 1 82 ? 7.876 9.046 -3.536 1.00 95.44 82 LYS A N 1
ATOM 662 C CA . LYS A 1 82 ? 6.738 9.982 -3.627 1.00 95.44 82 LYS A CA 1
ATOM 663 C C . LYS A 1 82 ? 5.503 9.356 -4.2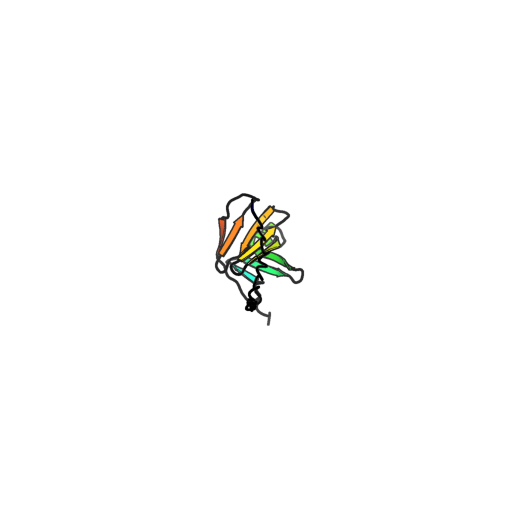96 1.00 95.44 82 LYS A C 1
ATOM 665 O O . LYS A 1 82 ? 4.774 10.029 -5.022 1.00 95.44 82 LYS A O 1
ATOM 670 N N . VAL A 1 83 ? 5.262 8.072 -4.018 1.00 96.25 83 VAL A N 1
ATOM 671 C CA . VAL A 1 83 ? 4.163 7.273 -4.586 1.00 96.25 83 VAL A CA 1
ATOM 672 C C . VAL A 1 83 ? 3.108 7.000 -3.519 1.00 96.25 83 VAL A C 1
ATOM 674 O O . VAL A 1 83 ? 3.445 6.611 -2.401 1.00 96.25 83 VAL A O 1
ATOM 677 N N . SER A 1 84 ? 1.831 7.152 -3.870 1.00 98.25 84 SER A N 1
ATOM 678 C CA . SER A 1 84 ? 0.713 6.698 -3.037 1.00 98.25 84 SER A CA 1
ATOM 679 C C . SER A 1 84 ? 0.122 5.400 -3.585 1.00 98.25 84 SER A C 1
ATOM 681 O O . SER A 1 84 ? 0.010 5.239 -4.800 1.00 98.25 84 SER A O 1
ATOM 683 N N . ILE A 1 85 ? -0.293 4.502 -2.694 1.00 98.31 85 ILE A N 1
ATOM 684 C CA . ILE A 1 85 ? -1.040 3.281 -3.012 1.00 98.31 85 ILE A CA 1
ATOM 685 C C . ILE A 1 85 ? -2.350 3.305 -2.233 1.00 98.31 85 ILE A C 1
ATOM 687 O O . ILE A 1 85 ? -2.335 3.568 -1.038 1.00 98.31 85 ILE A O 1
ATOM 691 N N . CYS A 1 86 ? -3.472 3.008 -2.875 1.00 98.56 86 CYS A N 1
ATOM 692 C CA . CYS A 1 86 ? -4.758 2.837 -2.204 1.00 98.56 86 CYS A CA 1
ATOM 693 C C . CYS A 1 86 ? -5.178 1.369 -2.306 1.00 98.56 86 CYS A C 1
ATOM 695 O O . CYS A 1 86 ? -5.249 0.836 -3.411 1.00 98.56 86 CYS A O 1
ATOM 697 N N . LEU A 1 87 ? -5.414 0.713 -1.170 1.00 98.69 87 LEU A N 1
ATOM 698 C CA . LEU A 1 87 ? -5.828 -0.687 -1.082 1.00 98.69 87 LEU A CA 1
ATOM 699 C C . LEU A 1 87 ? -7.333 -0.756 -0.822 1.00 98.69 87 LEU A C 1
ATOM 701 O O . LEU A 1 87 ? -7.790 -0.314 0.233 1.00 98.69 87 LEU A O 1
ATOM 705 N N . TYR A 1 88 ? -8.082 -1.310 -1.769 1.00 98.50 88 TYR A N 1
ATOM 706 C CA . TYR A 1 88 ? -9.522 -1.562 -1.682 1.00 98.50 88 TYR A CA 1
ATOM 707 C C . TYR A 1 88 ? -9.793 -3.035 -1.362 1.00 98.50 88 TYR A C 1
ATOM 709 O O . TYR A 1 88 ? -8.872 -3.814 -1.117 1.00 98.50 88 TYR A O 1
ATOM 717 N N . ASP A 1 89 ? -11.064 -3.431 -1.331 1.00 98.00 89 ASP A N 1
ATOM 718 C CA . ASP A 1 89 ? -11.446 -4.819 -1.063 1.00 98.00 89 ASP A CA 1
ATOM 719 C C . ASP A 1 89 ? -10.955 -5.800 -2.137 1.00 98.00 89 ASP A C 1
ATOM 721 O O . ASP A 1 89 ? -10.468 -6.871 -1.795 1.00 98.00 89 ASP A O 1
ATOM 725 N N . ASP A 1 90 ? -10.998 -5.407 -3.414 1.00 98.06 90 ASP A N 1
ATOM 726 C CA . ASP A 1 90 ? -10.722 -6.284 -4.561 1.00 98.06 90 ASP A CA 1
ATOM 727 C C . ASP A 1 90 ? -9.559 -5.812 -5.460 1.00 98.06 90 ASP A C 1
ATOM 729 O O . ASP A 1 90 ? -9.173 -6.468 -6.436 1.00 98.06 90 ASP A O 1
ATOM 733 N N . SER A 1 91 ? -8.992 -4.642 -5.173 1.00 98.44 91 SER A N 1
ATOM 734 C CA . SER A 1 91 ? -8.031 -3.985 -6.055 1.00 98.44 91 SER A CA 1
ATOM 735 C C . SER A 1 91 ? -7.124 -3.008 -5.319 1.00 98.44 91 SER A C 1
ATOM 737 O O . SER A 1 91 ? -7.374 -2.618 -4.179 1.00 98.44 91 SER A O 1
ATOM 739 N N . SER A 1 92 ? -6.044 -2.613 -5.984 1.00 98.62 92 SER A N 1
ATOM 740 C CA . SER A 1 92 ? -5.220 -1.493 -5.560 1.00 98.62 92 SER A CA 1
ATOM 741 C C . SER A 1 92 ? -5.085 -0.466 -6.671 1.00 98.62 92 SER A C 1
ATOM 743 O O . SER A 1 92 ? -5.163 -0.782 -7.863 1.00 98.62 92 SER A O 1
ATOM 745 N N . GLN A 1 93 ? -4.859 0.775 -6.268 1.00 98.56 93 GLN A N 1
ATOM 746 C CA . GLN A 1 93 ? -4.542 1.867 -7.172 1.00 98.56 93 GLN A CA 1
ATOM 747 C C . GLN A 1 93 ? -3.216 2.507 -6.785 1.00 98.56 93 GLN A C 1
ATOM 749 O O . GLN A 1 93 ? -2.831 2.489 -5.617 1.00 98.56 93 GLN A O 1
ATOM 754 N N . VAL A 1 94 ? -2.534 3.089 -7.764 1.00 98.19 94 VAL A N 1
ATOM 755 C CA . VAL A 1 94 ? -1.283 3.820 -7.598 1.00 98.19 94 VAL A CA 1
ATOM 756 C C . VAL A 1 94 ? -1.425 5.241 -8.105 1.00 98.19 94 VAL A C 1
ATOM 758 O O . VAL A 1 94 ? -2.094 5.501 -9.100 1.00 98.19 94 VAL A O 1
ATOM 761 N N . ARG A 1 95 ? -0.749 6.157 -7.421 1.00 97.94 95 ARG A N 1
ATOM 762 C CA . ARG A 1 95 ? -0.527 7.521 -7.876 1.00 97.94 95 ARG A CA 1
ATOM 763 C C . ARG A 1 95 ? 0.963 7.815 -7.782 1.00 97.94 95 ARG A C 1
ATOM 765 O O . ARG A 1 95 ? 1.513 7.911 -6.685 1.00 97.94 95 ARG A O 1
ATOM 772 N N . VAL A 1 96 ? 1.618 7.946 -8.934 1.00 95.56 96 VAL A N 1
ATOM 773 C CA . VAL A 1 96 ? 3.091 7.988 -9.037 1.00 95.56 96 VAL A CA 1
ATOM 774 C C . VAL A 1 96 ? 3.728 9.296 -8.556 1.00 95.56 96 VAL A C 1
ATOM 776 O O . VAL A 1 96 ? 4.932 9.342 -8.331 1.00 95.56 96 VAL A O 1
ATOM 779 N N . ARG A 1 97 ? 2.935 10.363 -8.416 1.00 92.88 97 ARG A N 1
ATOM 780 C CA . ARG A 1 97 ? 3.341 11.647 -7.828 1.00 92.88 97 ARG A CA 1
ATOM 781 C C . ARG A 1 97 ? 2.119 12.428 -7.338 1.00 92.88 97 ARG A C 1
ATOM 783 O O . ARG A 1 97 ? 1.025 12.219 -7.868 1.00 92.88 97 ARG A O 1
ATOM 790 N N . PRO A 1 98 ? 2.270 13.365 -6.387 1.00 90.06 98 PRO A N 1
ATOM 791 C CA . PRO A 1 98 ? 1.179 14.247 -5.983 1.00 90.06 98 PRO A CA 1
ATOM 792 C C . PRO A 1 98 ? 0.539 14.953 -7.189 1.00 90.06 98 PRO A C 1
ATOM 794 O O . PRO A 1 98 ? 1.242 15.482 -8.048 1.00 90.06 98 PRO A O 1
ATOM 797 N N . GLY A 1 99 ? -0.793 14.934 -7.259 1.00 92.00 99 GLY A N 1
ATOM 798 C CA . GLY A 1 99 ? -1.563 15.545 -8.349 1.00 92.00 99 GLY A CA 1
ATOM 799 C C . GLY A 1 99 ? -1.667 14.727 -9.641 1.00 92.00 99 GLY A C 1
ATOM 800 O O . GLY A 1 99 ? -2.352 15.171 -10.553 1.00 92.00 99 GLY A O 1
ATOM 801 N N . ALA A 1 100 ? -1.024 13.558 -9.738 1.00 96.56 100 ALA A N 1
ATOM 802 C CA . ALA A 1 100 ? -1.317 12.615 -10.817 1.00 96.56 100 ALA A CA 1
ATOM 803 C C . ALA A 1 100 ? -2.652 11.892 -10.577 1.00 96.56 100 ALA A C 1
ATOM 805 O O 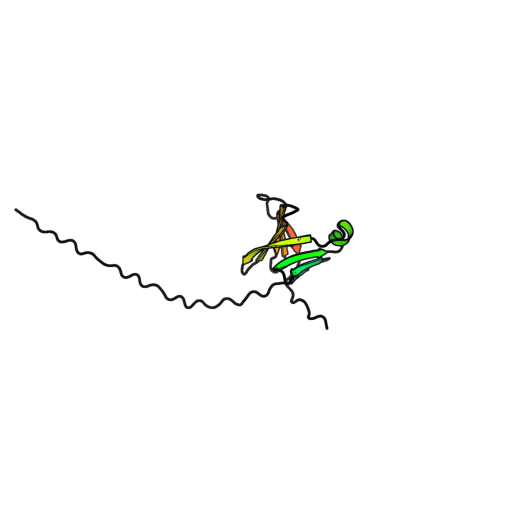. ALA A 1 100 ? -3.133 11.823 -9.440 1.00 96.56 100 ALA A O 1
ATOM 806 N N . ASP A 1 101 ? -3.203 11.326 -11.646 1.00 98.06 101 ASP A N 1
ATOM 807 C CA . ASP A 1 101 ? -4.387 10.479 -11.573 1.00 98.06 101 ASP A CA 1
ATOM 808 C C . ASP A 1 101 ? -4.081 9.150 -10.876 1.00 98.06 101 ASP A C 1
ATOM 810 O O . ASP A 1 101 ? -2.931 8.704 -10.779 1.00 98.06 101 ASP A O 1
ATOM 814 N N . TRP A 1 102 ? -5.138 8.536 -10.352 1.00 98.19 102 TRP A N 1
ATOM 815 C CA . TRP A 1 102 ? -5.077 7.192 -9.799 1.00 98.19 102 TRP A CA 1
ATOM 816 C C . TRP A 1 102 ? -5.248 6.164 -10.911 1.00 98.19 102 TRP A C 1
ATOM 818 O O . TRP A 1 102 ? -6.215 6.209 -11.669 1.00 98.19 102 TRP A O 1
ATOM 828 N N . GLU A 1 103 ? -4.341 5.197 -10.959 1.00 98.31 103 GLU A N 1
ATOM 829 C CA . GLU A 1 103 ? -4.367 4.106 -11.929 1.00 98.31 103 GLU A CA 1
ATOM 830 C C . GLU A 1 103 ? -4.494 2.771 -11.204 1.00 98.31 103 GLU A C 1
ATOM 832 O O . GLU A 1 103 ? -3.905 2.576 -10.140 1.00 98.31 103 GLU A O 1
ATOM 837 N N . LYS A 1 104 ? -5.252 1.824 -11.766 1.00 98.06 104 LYS A N 1
ATOM 838 C CA . LYS A 1 104 ? -5.327 0.470 -11.205 1.00 98.06 104 LYS A CA 1
ATOM 839 C C . LYS A 1 104 ? -3.950 -0.189 -11.298 1.00 98.06 104 LYS A C 1
ATOM 841 O O . LYS A 1 104 ? -3.385 -0.274 -12.383 1.00 98.06 104 LYS A O 1
ATOM 846 N N . LEU A 1 105 ? -3.449 -0.686 -10.170 1.00 96.88 105 LEU A N 1
ATOM 847 C CA . LEU A 1 105 ? -2.151 -1.351 -10.093 1.00 96.88 105 LEU A CA 1
ATOM 848 C C . LEU A 1 105 ? -2.315 -2.873 -10.037 1.00 96.88 105 LEU A C 1
ATOM 850 O 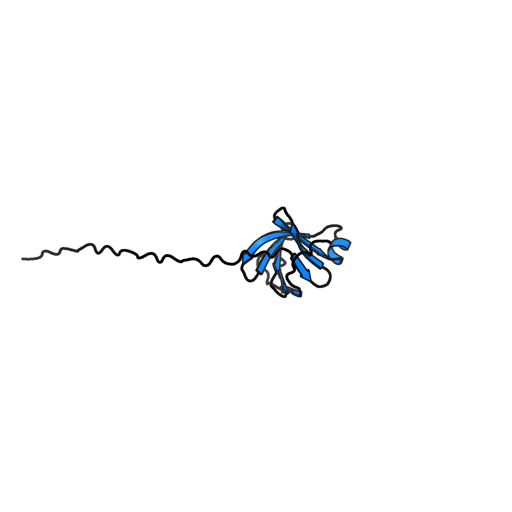O . LEU A 1 105 ? -1.826 -3.574 -10.919 1.00 96.88 105 LEU A O 1
ATOM 854 N N . TYR A 1 106 ? -3.042 -3.386 -9.039 1.00 97.56 106 TYR A N 1
ATOM 855 C CA . TYR A 1 106 ? -3.246 -4.824 -8.854 1.00 97.56 106 TYR A CA 1
ATOM 856 C C . TYR A 1 106 ? -4.721 -5.179 -8.644 1.00 97.56 106 TYR A C 1
ATOM 858 O O . TYR A 1 106 ? -5.543 -4.352 -8.244 1.00 97.56 106 TYR A O 1
ATOM 866 N N . THR A 1 107 ? -5.046 -6.449 -8.885 1.00 98.19 107 THR A N 1
ATOM 867 C CA . THR A 1 107 ? -6.272 -7.095 -8.392 1.00 98.19 107 THR A CA 1
ATOM 868 C C . THR A 1 107 ? -5.875 -7.980 -7.215 1.00 98.19 107 THR A C 1
ATOM 870 O O . THR A 1 107 ? -4.895 -8.719 -7.317 1.00 98.19 107 THR A O 1
ATOM 873 N N . GLY A 1 108 ? -6.591 -7.900 -6.099 1.00 97.44 108 GLY A N 1
ATOM 874 C CA . GLY A 1 108 ? -6.188 -8.562 -4.861 1.00 97.44 108 GLY A CA 1
ATOM 875 C C . GLY A 1 108 ? -7.313 -8.637 -3.843 1.00 97.44 108 GLY A C 1
ATOM 876 O O . GLY A 1 108 ? -8.470 -8.486 -4.213 1.00 97.44 108 GLY A O 1
ATOM 877 N N . ARG A 1 109 ? -6.992 -8.944 -2.584 1.00 98.06 109 ARG A N 1
ATOM 878 C CA . ARG A 1 109 ? -7.974 -8.982 -1.492 1.00 98.06 109 ARG A CA 1
ATOM 879 C C . ARG A 1 109 ? -7.356 -8.925 -0.108 1.00 98.06 109 ARG A C 1
ATOM 881 O O . ARG A 1 109 ? -6.213 -9.344 0.088 1.00 98.06 109 ARG A O 1
ATOM 888 N N . TRP A 1 110 ? -8.146 -8.497 0.872 1.00 97.31 110 TRP A N 1
ATOM 889 C CA . TRP A 1 110 ? -7.797 -8.646 2.283 1.00 97.31 110 TRP A CA 1
ATOM 890 C C . TRP A 1 110 ? -7.752 -10.120 2.687 1.00 97.31 110 TRP A C 1
ATOM 892 O O . TRP A 1 110 ? -8.556 -10.942 2.242 1.00 97.31 110 TRP A O 1
ATOM 902 N N . LYS A 1 111 ? -6.806 -10.449 3.560 1.00 95.38 111 LYS A N 1
ATOM 903 C CA . LYS A 1 111 ? -6.727 -11.740 4.233 1.00 95.38 111 LYS A CA 1
ATOM 904 C C . LYS A 1 111 ? -6.410 -11.534 5.705 1.00 95.38 111 LYS A C 1
ATOM 906 O O . LYS A 1 111 ? -5.832 -10.522 6.098 1.00 95.38 111 LYS A O 1
ATOM 911 N N . THR A 1 112 ? -6.752 -12.525 6.511 1.00 88.31 112 THR A N 1
ATOM 912 C CA . THR A 1 112 ? -6.123 -12.688 7.818 1.00 88.31 112 THR A CA 1
ATOM 913 C C . THR A 1 112 ? -4.713 -13.216 7.561 1.00 88.31 112 THR A C 1
ATOM 915 O O . THR A 1 112 ? -4.570 -14.118 6.732 1.00 88.31 112 THR A O 1
ATOM 918 N N . PRO A 1 113 ? -3.659 -12.658 8.176 1.00 76.00 113 PRO A N 1
ATOM 919 C CA . PRO A 1 113 ? -2.378 -13.342 8.182 1.00 76.00 113 PRO A CA 1
ATOM 920 C C . PRO A 1 113 ? -2.617 -14.673 8.894 1.00 76.00 113 PRO A C 1
ATOM 922 O O . PRO A 1 113 ? -2.942 -14.665 10.082 1.00 76.00 113 PRO A O 1
ATOM 925 N N . ASP A 1 114 ? -2.573 -15.785 8.156 1.00 69.88 114 ASP A N 1
ATOM 926 C CA . ASP A 1 114 ? -2.690 -17.111 8.757 1.00 69.88 114 ASP A CA 1
ATOM 927 C C . ASP A 1 114 ? -1.693 -17.154 9.917 1.00 69.88 114 ASP A C 1
ATOM 929 O O . ASP A 1 114 ? -0.516 -16.810 9.747 1.00 69.88 114 ASP A O 1
ATOM 933 N N . SER A 1 115 ? -2.173 -17.480 11.120 1.00 49.53 115 SER A N 1
ATOM 934 C CA . SER A 1 115 ? -1.287 -17.908 12.197 1.00 49.53 115 SER A CA 1
ATOM 935 C C . SER A 1 115 ? -0.427 -18.994 11.572 1.00 49.53 115 SER A C 1
ATOM 937 O O . SER A 1 115 ? -0.970 -19.993 11.112 1.00 49.53 115 SER A O 1
ATOM 939 N N . ALA A 1 116 ? 0.872 -18.743 11.432 1.00 39.94 116 ALA A N 1
ATOM 940 C CA . ALA A 1 116 ? 1.794 -19.772 10.999 1.00 39.94 116 ALA A CA 1
ATOM 941 C C . ALA A 1 116 ? 1.689 -20.906 12.029 1.00 39.94 116 ALA A C 1
ATOM 943 O O . ALA A 1 116 ? 2.181 -20.741 13.146 1.00 39.94 116 ALA A O 1
ATOM 944 N N . ASP A 1 117 ? 0.958 -21.965 11.681 1.00 34.41 117 ASP A N 1
ATOM 945 C CA . ASP A 1 117 ? 1.023 -23.264 12.352 1.00 34.41 117 ASP A CA 1
ATOM 946 C C . ASP A 1 117 ? 2.360 -23.937 12.009 1.00 34.41 117 ASP A C 1
ATOM 948 O O . ASP A 1 117 ? 2.759 -23.907 10.817 1.00 34.41 117 ASP A O 1
#

pLDDT: mean 83.83, std 18.52, range [34.41, 98.69]

Radius of gyration: 24.77 Å; Cα contacts (8 Å, |Δi|>4): 188; chains: 1; bounding box: 64×84×37 Å

Mean predicted aligned error: 10.7 Å

Nearest PDB structures (foldseek):
  3stn-assembly1_A  TM=4.528E-01  e=2.864E+00  Homo sapiens
  8tie-assembly1_g  TM=5.222E-01  e=4.862E+00  Saccharomyces cerevisiae
  6mp4-assembly2_E  TM=4.507E-01  e=4.148E+00  Homo sapiens
  7wj9-assembly1_A  TM=2.709E-01  e=3.183E+00  Lactococcus cremoris subsp. cremoris MG1363
  2ju8-assembly1_A  TM=3.884E-01  e=7.044E+00  Rattus norvegicus

Secondary structure (DSSP, 8-state):
------------------------------EEEETTEEEEE-TTS-EEEEEHHHHHHHSS-EEEEEEEE-SS-EEEEETTTTEEEEE-SSEEEEESSTTPPPEEEEEEEE-------

Solvent-accessible surface area (backbone atoms only — not comparable to full-atom values): 7212 Å² total; per-residue (Å²): 133,89,82,91,80,87,80,81,85,81,82,80,81,80,81,76,80,82,73,82,69,76,76,71,78,82,83,77,87,45,27,37,39,39,88,70,33,36,40,37,55,45,95,88,62,37,30,36,41,49,33,64,67,52,35,71,74,66,76,44,66,50,63,27,42,72,78,46,78,56,97,68,35,40,32,32,35,24,82,90,73,46,30,37,38,38,41,40,64,57,32,29,30,36,22,75,37,91,91,53,70,77,40,84,69,48,58,34,32,69,48,78,77,72,79,85,125

Sequence (117 aa):
MRLVVCVVALALAAVVPMHIGAQEPTDTRSYWVYEGGWFAKSKDGSWYELNELTYRKLGKASKFKEVKRTKESIELYDEERKVSICLYDDSSQVRVRPGADWEKLYTGRWKTPDSAD